Protein AF-A0A9X0CAB5-F1 (afdb_monomer_lite)

Sequ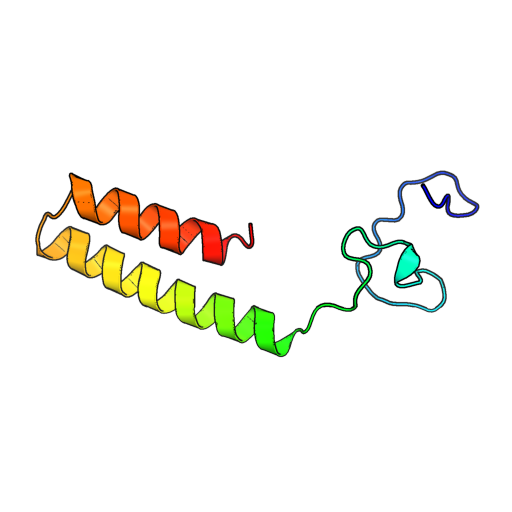ence (76 aa):
MLITRDGAPVVCTELTPECPIEGTIYGYAPNFAANIAFCAIFGMICLAQFIQMLKWRMWSFGIAVVLGALSEVIGK

Foldseek 3Di:
DDAQPPRDLPPPPDDDPSQHLCSDPVSDDDDPVVLVVQLVVLVVVLVVLVVVCVVVVVPPVSVVVNVVSVVSNVPD

Secondary structure (DSSP, 8-state):
----TTSS-----S-BTTB-GGGSSSSS---HHHHHHHHHHHHHHHHHHHHHHHHHT-HHHHHHHHHHHHHHHHT-

Structure (mmCIF, N/CA/C/O backbone):
data_AF-A0A9X0CAB5-F1
#
_entry.id   AF-A0A9X0CAB5-F1
#
loop_
_atom_site.group_PDB
_atom_site.id
_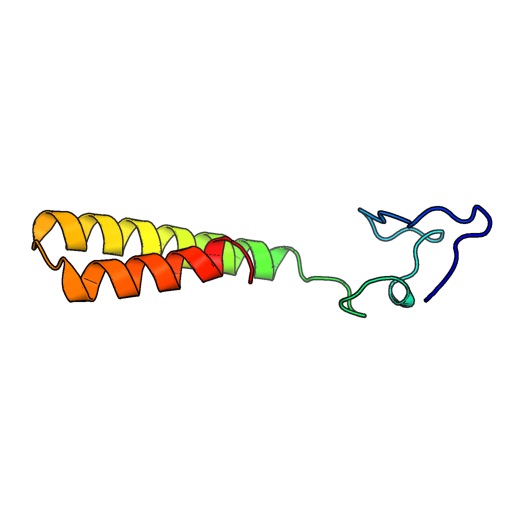atom_site.type_symbol
_atom_site.label_atom_id
_atom_site.label_alt_id
_atom_site.label_comp_id
_atom_site.label_asym_id
_atom_site.label_entity_id
_atom_site.label_seq_id
_atom_site.pdbx_PDB_ins_code
_atom_site.Cartn_x
_atom_site.Cartn_y
_atom_site.Cartn_z
_atom_site.occupancy
_atom_site.B_iso_or_equiv
_atom_site.auth_seq_id
_atom_site.auth_comp_id
_atom_site.auth_asym_id
_atom_site.auth_atom_id
_atom_site.pdbx_PDB_model_num
ATOM 1 N N . MET A 1 1 ? 22.135 13.415 -17.167 1.00 40.19 1 MET A N 1
ATOM 2 C CA . MET A 1 1 ? 21.420 14.320 -18.093 1.00 40.19 1 MET A CA 1
ATOM 3 C C . MET A 1 1 ? 21.693 13.825 -19.505 1.00 40.19 1 MET A C 1
ATOM 5 O O . MET A 1 1 ? 22.619 14.307 -20.142 1.00 40.19 1 MET A O 1
ATOM 9 N N . LEU A 1 2 ? 20.992 12.774 -19.940 1.00 49.00 2 LEU A N 1
ATOM 10 C CA . LEU A 1 2 ? 21.170 12.227 -21.285 1.00 49.00 2 LEU A CA 1
ATOM 11 C C . LEU A 1 2 ? 20.089 12.811 -22.190 1.00 49.00 2 LEU A C 1
ATOM 13 O O . LEU A 1 2 ? 18.895 12.616 -21.987 1.00 49.00 2 LEU A O 1
ATOM 17 N N . ILE A 1 3 ? 20.578 13.629 -23.112 1.00 49.72 3 ILE A N 1
ATOM 18 C CA . ILE A 1 3 ? 19.874 14.381 -24.138 1.00 49.72 3 ILE A CA 1
ATOM 19 C C . ILE A 1 3 ? 19.552 13.373 -25.255 1.00 49.72 3 ILE A C 1
ATOM 21 O O . ILE A 1 3 ? 20.470 12.815 -25.855 1.00 49.72 3 ILE A O 1
ATOM 25 N N . THR A 1 4 ? 18.274 13.114 -25.535 1.00 58.62 4 THR A N 1
ATOM 26 C CA . THR A 1 4 ? 17.871 12.612 -26.865 1.00 58.62 4 THR A CA 1
ATOM 27 C C . THR A 1 4 ? 18.339 13.612 -27.929 1.00 58.62 4 THR A C 1
ATOM 29 O O . THR A 1 4 ? 18.414 14.808 -27.641 1.00 58.62 4 THR A O 1
ATOM 32 N N . ARG A 1 5 ? 18.632 13.163 -29.159 1.00 55.91 5 ARG A N 1
ATOM 33 C CA . ARG A 1 5 ? 19.088 14.024 -30.273 1.00 55.91 5 ARG A CA 1
ATOM 34 C C . ARG A 1 5 ? 18.150 15.207 -30.589 1.00 55.91 5 ARG A C 1
ATOM 36 O O . ARG A 1 5 ? 18.587 16.108 -31.297 1.00 55.91 5 ARG A O 1
ATOM 43 N N . ASP A 1 6 ? 16.941 15.243 -30.022 1.00 58.44 6 ASP A N 1
ATOM 44 C CA . ASP A 1 6 ? 15.900 16.245 -30.292 1.00 58.44 6 ASP A CA 1
ATOM 45 C C . ASP A 1 6 ? 15.637 17.255 -29.153 1.00 58.44 6 ASP A C 1
ATOM 47 O O . ASP A 1 6 ? 14.722 18.068 -29.246 1.00 58.44 6 ASP A O 1
ATOM 51 N N . GLY A 1 7 ? 16.418 17.250 -28.065 1.00 53.94 7 GLY A N 1
ATOM 52 C CA . GLY A 1 7 ? 16.347 18.307 -27.037 1.00 53.94 7 GLY A CA 1
ATOM 53 C C . GLY A 1 7 ? 15.046 18.382 -26.213 1.00 53.94 7 GLY A C 1
ATOM 54 O O . GLY A 1 7 ? 14.902 19.294 -25.400 1.00 53.94 7 GLY A O 1
ATOM 55 N N . ALA A 1 8 ? 14.120 17.432 -26.370 1.00 52.41 8 ALA A N 1
ATOM 56 C CA . ALA A 1 8 ? 12.939 17.273 -25.519 1.00 52.41 8 ALA A CA 1
ATOM 57 C C . ALA A 1 8 ? 13.232 16.321 -24.337 1.00 52.41 8 ALA A C 1
ATOM 59 O O . ALA A 1 8 ? 14.013 15.381 -24.498 1.00 52.41 8 ALA A O 1
ATOM 60 N N . PRO A 1 9 ? 12.627 16.501 -23.145 1.00 54.88 9 PRO A N 1
ATOM 61 C CA . PRO A 1 9 ? 12.703 15.490 -22.094 1.00 54.88 9 PRO A CA 1
ATOM 62 C C . PRO A 1 9 ? 12.043 14.206 -22.608 1.00 54.88 9 PRO A C 1
ATOM 64 O O . PRO A 1 9 ? 10.845 14.199 -22.891 1.00 54.88 9 PRO A O 1
ATOM 67 N N . VAL A 1 10 ? 12.815 13.126 -22.762 1.00 56.97 10 VAL A N 1
ATOM 68 C CA . VAL A 1 10 ? 12.243 11.840 -23.176 1.00 56.97 10 VAL A CA 1
ATOM 69 C C . VAL A 1 10 ? 11.395 11.325 -22.026 1.00 56.97 10 VAL A C 1
ATOM 71 O O . VAL A 1 10 ? 11.914 10.863 -21.011 1.00 56.97 10 VAL A O 1
ATOM 74 N N . VAL A 1 11 ? 10.078 11.415 -22.170 1.00 61.50 11 VAL A N 1
ATOM 75 C CA . VAL A 1 11 ? 9.154 10.664 -21.323 1.00 61.50 11 VAL A CA 1
ATOM 76 C C . VAL A 1 11 ? 9.154 9.237 -21.869 1.00 61.50 11 VAL A C 1
ATOM 78 O O . VAL A 1 11 ? 8.271 8.845 -22.623 1.00 61.50 11 VAL A O 1
ATOM 81 N N . CYS A 1 12 ? 10.214 8.482 -21.567 1.00 59.47 12 CYS A N 1
ATOM 82 C CA . CYS A 1 12 ? 10.283 7.061 -21.890 1.00 59.47 12 CYS A CA 1
ATOM 83 C C . CYS A 1 12 ? 9.271 6.330 -20.997 1.00 59.47 12 CYS A C 1
ATOM 85 O O . CYS A 1 12 ? 9.493 6.187 -19.795 1.00 59.47 12 CYS A O 1
ATOM 87 N N . THR A 1 13 ? 8.153 5.885 -21.563 1.00 64.12 13 THR A N 1
ATOM 88 C CA . THR A 1 13 ? 7.169 5.045 -20.859 1.00 64.12 13 THR A CA 1
ATOM 89 C C . THR A 1 13 ? 7.520 3.561 -20.905 1.00 64.12 13 THR A C 1
ATOM 91 O O . THR A 1 13 ? 7.039 2.799 -20.071 1.00 64.12 13 THR A O 1
ATOM 94 N N . GLU A 1 14 ? 8.362 3.146 -21.854 1.00 62.44 14 GLU A N 1
ATOM 95 C CA . GLU A 1 14 ? 8.680 1.744 -22.132 1.00 62.44 14 GLU A CA 1
ATOM 96 C C . GLU A 1 14 ? 10.170 1.587 -22.474 1.00 62.44 14 GLU A C 1
ATOM 98 O O . GLU A 1 14 ? 10.790 2.497 -23.029 1.00 62.44 14 GLU A O 1
ATOM 103 N N . LEU A 1 15 ? 10.756 0.437 -22.124 1.00 65.31 15 LEU A N 1
ATOM 104 C CA . LEU A 1 15 ? 12.152 0.121 -22.436 1.00 65.31 15 LEU A CA 1
ATOM 105 C C . LEU A 1 15 ? 12.257 -0.307 -23.904 1.00 65.31 15 LEU A C 1
ATOM 107 O O . LEU A 1 15 ? 11.890 -1.427 -24.259 1.00 65.31 15 LEU A O 1
ATOM 111 N N . THR A 1 16 ? 12.774 0.578 -24.749 1.00 66.94 16 THR A N 1
ATOM 112 C CA . THR A 1 16 ? 13.046 0.320 -26.170 1.00 66.94 16 THR A CA 1
ATOM 113 C C . THR A 1 16 ? 14.538 0.505 -26.465 1.00 66.94 16 THR A C 1
ATOM 115 O O . THR A 1 16 ? 15.249 1.114 -25.662 1.00 66.94 16 THR A O 1
ATOM 118 N N . PRO A 1 17 ? 15.056 0.025 -27.613 1.00 65.44 17 PRO A N 1
ATOM 119 C CA . PRO A 1 17 ? 16.443 0.287 -28.020 1.00 65.44 17 PRO A CA 1
ATOM 120 C C . PRO A 1 17 ? 16.779 1.786 -28.104 1.00 65.44 17 PRO A C 1
ATOM 122 O O . PRO A 1 17 ? 17.940 2.172 -28.014 1.00 65.44 17 PRO A O 1
ATOM 125 N N . GLU A 1 18 ? 15.755 2.624 -28.267 1.00 63.88 18 GLU A N 1
ATOM 126 C CA . GLU A 1 18 ? 15.832 4.085 -28.339 1.00 63.88 18 GLU A CA 1
ATOM 127 C C . GLU A 1 18 ? 15.828 4.754 -26.945 1.00 63.88 18 GLU A C 1
ATOM 129 O O . GLU A 1 18 ? 16.268 5.894 -26.813 1.00 63.88 18 GLU A O 1
ATOM 134 N N . CYS A 1 19 ? 15.395 4.038 -25.897 1.00 65.94 19 CYS A N 1
ATOM 135 C CA . CYS A 1 19 ? 15.342 4.473 -24.494 1.00 65.94 19 CYS A CA 1
ATOM 136 C C . CYS A 1 19 ? 16.051 3.450 -23.578 1.00 65.94 19 CYS A C 1
ATOM 138 O O . CYS A 1 19 ? 15.391 2.615 -22.947 1.00 65.94 19 CYS A O 1
ATOM 140 N N . PRO A 1 20 ? 17.394 3.490 -23.475 1.00 64.62 20 PRO A N 1
ATOM 141 C CA . PRO A 1 20 ? 18.141 2.572 -22.622 1.00 64.62 20 PRO A CA 1
ATOM 142 C C . PRO A 1 20 ? 17.879 2.824 -21.129 1.00 64.62 20 PRO A C 1
ATOM 144 O O . PRO A 1 20 ? 17.565 3.933 -20.696 1.00 64.62 20 PRO A O 1
ATOM 147 N N . ILE A 1 21 ? 18.077 1.776 -20.325 1.00 62.50 21 ILE A N 1
ATOM 148 C CA . ILE A 1 21 ? 17.819 1.736 -18.872 1.00 62.50 21 ILE A CA 1
ATOM 149 C C . ILE A 1 21 ? 18.594 2.847 -18.129 1.00 62.50 21 ILE A C 1
ATOM 151 O O . ILE A 1 21 ? 18.112 3.390 -17.134 1.00 62.50 21 ILE A O 1
ATOM 155 N N . GLU A 1 22 ? 19.756 3.237 -18.662 1.00 61.78 22 GLU A N 1
ATOM 156 C CA . GLU A 1 22 ? 20.632 4.315 -18.173 1.00 61.78 22 GLU A CA 1
ATOM 157 C C . GLU A 1 22 ? 19.987 5.713 -18.221 1.00 61.78 22 GLU A C 1
ATOM 159 O O . GLU A 1 22 ? 20.438 6.628 -17.532 1.00 61.78 22 GLU A O 1
ATOM 164 N N . GLY A 1 23 ? 18.932 5.897 -19.023 1.00 61.12 23 GLY A N 1
ATOM 165 C CA . GLY A 1 23 ? 18.158 7.139 -19.097 1.00 61.12 23 GLY A CA 1
ATOM 166 C C . GLY A 1 23 ? 17.048 7.252 -18.047 1.00 61.12 23 GLY A C 1
ATOM 167 O O . GLY A 1 23 ? 16.455 8.320 -17.901 1.00 61.12 23 GLY A O 1
ATOM 168 N N . THR A 1 24 ? 16.755 6.176 -17.310 1.00 63.28 24 THR A N 1
ATOM 169 C CA . THR A 1 24 ? 15.700 6.159 -16.287 1.00 63.28 24 THR A CA 1
ATOM 170 C C . THR A 1 24 ? 16.232 6.641 -14.938 1.00 63.28 24 THR A C 1
ATOM 172 O O . THR A 1 24 ? 17.378 6.378 -14.583 1.00 63.28 24 THR A O 1
ATOM 175 N N . ILE A 1 25 ? 15.391 7.309 -14.139 1.00 68.81 25 ILE A N 1
ATOM 176 C CA . ILE A 1 25 ? 15.784 7.782 -12.796 1.00 68.81 25 ILE A CA 1
ATOM 177 C C . ILE A 1 25 ? 16.147 6.638 -11.838 1.00 68.81 25 ILE A C 1
ATOM 179 O O . ILE A 1 25 ? 16.854 6.857 -10.859 1.00 68.81 25 ILE A O 1
ATOM 183 N N . TYR A 1 26 ? 15.645 5.433 -12.113 1.00 66.69 26 TYR A N 1
ATOM 184 C CA . TYR A 1 26 ? 15.818 4.269 -11.254 1.00 66.69 26 TYR A CA 1
ATOM 185 C C . TYR A 1 26 ? 17.061 3.450 -11.619 1.00 66.69 26 TYR A C 1
ATOM 187 O O . TYR A 1 26 ? 17.606 2.777 -10.751 1.00 66.69 26 TYR A O 1
ATOM 195 N N . GLY A 1 27 ? 17.544 3.504 -12.866 1.00 68.31 27 GLY A N 1
ATOM 196 C CA . GLY A 1 27 ? 18.737 2.763 -13.300 1.00 68.31 27 GLY A CA 1
ATOM 197 C C . GLY A 1 27 ? 18.575 1.235 -13.313 1.00 68.31 27 GLY A C 1
ATOM 198 O O . GLY A 1 27 ? 19.548 0.518 -13.531 1.00 68.31 27 GLY A O 1
ATOM 199 N N . TYR A 1 28 ? 17.359 0.723 -13.099 1.00 69.50 28 TYR A N 1
ATOM 200 C CA . TYR A 1 28 ? 17.005 -0.692 -13.206 1.00 69.50 28 TYR A CA 1
ATOM 201 C C . TYR A 1 28 ? 15.621 -0.858 -13.841 1.00 69.50 28 TYR A C 1
ATOM 203 O O . TYR A 1 28 ? 14.772 0.031 -13.757 1.00 69.50 28 TYR A O 1
ATOM 211 N N . ALA A 1 29 ? 15.384 -2.014 -14.467 1.00 73.81 29 ALA A N 1
ATOM 212 C CA . ALA A 1 29 ? 14.066 -2.367 -14.979 1.00 73.81 29 ALA A CA 1
ATOM 213 C C . ALA A 1 29 ? 13.137 -2.726 -13.802 1.00 73.81 29 ALA A C 1
ATOM 215 O O . ALA A 1 29 ? 13.434 -3.677 -13.070 1.00 73.81 29 ALA A O 1
ATOM 216 N N . PRO A 1 30 ? 12.032 -1.990 -13.583 1.00 72.50 30 PRO A N 1
ATOM 217 C CA . PRO A 1 30 ? 11.130 -2.270 -12.475 1.00 72.50 30 PRO A CA 1
ATOM 218 C C . PRO A 1 30 ? 10.485 -3.652 -12.635 1.00 72.50 30 PRO A C 1
ATOM 220 O O . PRO A 1 30 ? 9.977 -4.002 -13.702 1.00 72.50 30 PRO A O 1
ATOM 223 N N . ASN A 1 31 ? 10.482 -4.446 -11.559 1.00 81.50 31 ASN A N 1
ATOM 224 C CA . ASN A 1 31 ? 9.810 -5.741 -11.556 1.00 81.50 31 ASN A CA 1
ATOM 225 C C . ASN A 1 31 ? 8.293 -5.532 -11.466 1.00 81.50 31 ASN A C 1
ATOM 227 O O . ASN A 1 31 ? 7.742 -5.264 -10.398 1.00 81.50 31 ASN A O 1
ATOM 231 N N . PHE A 1 32 ? 7.623 -5.689 -12.606 1.00 81.94 32 PHE A N 1
ATOM 232 C CA . PHE A 1 32 ? 6.184 -5.482 -12.731 1.00 81.94 32 PHE A CA 1
ATOM 233 C C . PHE A 1 32 ? 5.366 -6.360 -11.772 1.00 81.94 32 PHE A C 1
ATOM 235 O O . PHE A 1 32 ? 4.415 -5.884 -11.155 1.00 81.94 32 PHE A O 1
ATOM 242 N N . ALA A 1 33 ? 5.769 -7.621 -11.586 1.00 87.44 33 ALA A N 1
ATOM 243 C CA . ALA A 1 33 ? 5.069 -8.547 -10.702 1.00 87.44 33 ALA A CA 1
ATOM 244 C C . ALA A 1 33 ? 5.175 -8.124 -9.229 1.00 87.44 33 ALA A C 1
ATOM 246 O O . ALA A 1 33 ? 4.182 -8.169 -8.504 1.00 87.44 33 ALA A O 1
ATOM 247 N N . ALA A 1 34 ? 6.354 -7.667 -8.797 1.00 87.69 34 ALA A N 1
ATOM 248 C CA . ALA A 1 34 ? 6.558 -7.185 -7.433 1.00 87.69 34 ALA A CA 1
ATOM 249 C C . ALA A 1 34 ? 5.728 -5.923 -7.151 1.00 87.69 34 ALA A C 1
ATOM 251 O O . ALA A 1 34 ? 5.050 -5.851 -6.129 1.00 87.69 34 ALA A O 1
ATOM 252 N N . ASN A 1 35 ? 5.708 -4.971 -8.087 1.00 88.25 35 ASN A N 1
ATOM 253 C CA . ASN A 1 35 ? 4.932 -3.736 -7.946 1.00 88.25 35 ASN A CA 1
ATOM 254 C C . ASN A 1 35 ? 3.430 -4.018 -7.806 1.00 88.25 35 ASN A C 1
ATOM 256 O O . ASN A 1 35 ? 2.770 -3.451 -6.936 1.00 88.25 35 ASN A O 1
ATOM 260 N N . ILE A 1 36 ? 2.892 -4.935 -8.618 1.00 91.00 36 ILE A N 1
ATOM 261 C CA . ILE A 1 36 ? 1.489 -5.356 -8.508 1.00 91.00 36 ILE A CA 1
ATOM 262 C C . ILE A 1 36 ? 1.229 -6.040 -7.167 1.00 91.00 36 ILE A C 1
ATOM 264 O O . ILE A 1 36 ? 0.228 -5.737 -6.517 1.00 91.00 36 ILE A O 1
ATOM 268 N N . ALA A 1 37 ? 2.114 -6.946 -6.742 1.00 93.19 37 ALA A N 1
ATOM 269 C CA . ALA A 1 37 ? 1.954 -7.661 -5.481 1.00 93.19 37 ALA A CA 1
ATOM 270 C C . ALA A 1 37 ? 1.902 -6.690 -4.293 1.00 93.19 37 ALA A C 1
ATOM 272 O O . ALA A 1 37 ? 0.982 -6.771 -3.479 1.00 93.19 37 ALA A O 1
ATOM 273 N N . PHE A 1 38 ? 2.828 -5.732 -4.224 1.00 90.75 38 PHE A N 1
ATOM 274 C CA . PHE A 1 38 ? 2.839 -4.732 -3.158 1.00 90.75 38 PHE A CA 1
ATOM 275 C C . PHE A 1 38 ? 1.613 -3.820 -3.212 1.00 90.75 38 PHE A C 1
ATOM 277 O O . PHE A 1 38 ? 0.952 -3.646 -2.189 1.00 90.75 38 PHE A O 1
ATOM 284 N N . CYS A 1 39 ? 1.235 -3.322 -4.392 1.00 93.50 39 CYS A N 1
ATOM 285 C CA . CYS A 1 39 ? 0.041 -2.492 -4.551 1.00 93.50 39 CYS A CA 1
ATOM 286 C C . CYS A 1 39 ? -1.234 -3.221 -4.086 1.00 93.50 39 CYS A C 1
ATOM 288 O O . CYS A 1 39 ? -2.042 -2.660 -3.344 1.00 93.50 39 CYS A O 1
ATOM 290 N N . ALA A 1 40 ? -1.387 -4.501 -4.438 1.00 94.81 40 ALA A N 1
ATOM 291 C CA . ALA A 1 40 ? -2.524 -5.310 -4.010 1.00 94.81 40 ALA A CA 1
ATOM 292 C C . ALA A 1 40 ? -2.531 -5.550 -2.491 1.00 94.81 40 ALA A C 1
ATOM 294 O O . ALA A 1 40 ? -3.567 -5.386 -1.846 1.00 94.81 40 ALA A O 1
ATOM 295 N N . ILE A 1 41 ? -1.385 -5.915 -1.905 1.00 94.69 41 ILE A N 1
ATOM 296 C CA . ILE A 1 41 ? -1.268 -6.196 -0.467 1.00 94.69 41 ILE A CA 1
ATOM 297 C C . ILE A 1 41 ? -1.563 -4.935 0.351 1.00 94.69 41 ILE A C 1
ATOM 299 O O . ILE A 1 41 ? -2.436 -4.961 1.222 1.00 94.69 41 ILE A O 1
ATOM 303 N N . PHE A 1 42 ? -0.894 -3.819 0.052 1.00 93.81 42 PHE A N 1
ATOM 304 C CA . PHE A 1 42 ? -1.104 -2.564 0.773 1.00 93.81 42 PHE A CA 1
ATOM 305 C C . PHE A 1 42 ? -2.498 -1.984 0.529 1.00 93.81 42 PHE A C 1
ATOM 307 O O . PHE A 1 42 ? -3.115 -1.493 1.471 1.00 93.81 42 PHE A O 1
ATOM 314 N N . GLY A 1 43 ? -3.051 -2.125 -0.680 1.00 94.56 43 GLY A N 1
ATOM 315 C CA . GLY A 1 43 ? -4.425 -1.726 -0.984 1.00 94.56 43 GLY A CA 1
ATOM 316 C C . GLY A 1 43 ? -5.460 -2.486 -0.149 1.00 94.56 43 GLY A C 1
ATOM 317 O O . GLY A 1 43 ? -6.339 -1.873 0.461 1.00 94.56 43 GLY A O 1
ATOM 318 N N . MET A 1 44 ? -5.331 -3.813 -0.045 1.00 96.12 44 MET A N 1
ATOM 319 C CA . MET A 1 44 ? -6.225 -4.632 0.783 1.00 96.12 44 MET A CA 1
ATOM 320 C C . MET A 1 44 ? -6.108 -4.288 2.272 1.00 96.12 44 MET A C 1
ATOM 322 O O . MET A 1 44 ? -7.127 -4.135 2.951 1.00 96.12 44 MET A O 1
ATOM 326 N N . ILE A 1 45 ? -4.882 -4.124 2.780 1.00 95.12 45 ILE A N 1
ATOM 327 C CA . ILE A 1 45 ? -4.646 -3.749 4.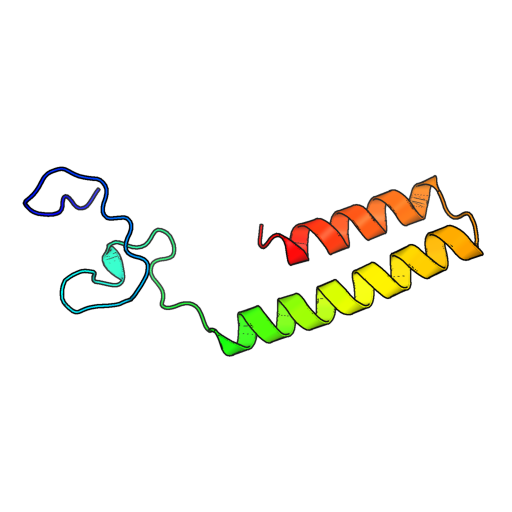180 1.00 95.12 45 ILE A CA 1
ATOM 328 C C . ILE A 1 45 ? -5.200 -2.346 4.460 1.00 95.12 45 ILE A C 1
ATOM 330 O O . ILE A 1 45 ? -5.864 -2.151 5.476 1.00 95.12 45 ILE A O 1
ATOM 334 N N . CYS A 1 46 ? -5.009 -1.386 3.552 1.00 95.06 46 CYS A N 1
ATOM 335 C CA . CYS A 1 46 ? -5.543 -0.030 3.676 1.00 95.06 46 CYS A CA 1
ATOM 336 C C . CYS A 1 46 ? -7.073 -0.041 3.816 1.00 95.06 46 CYS A C 1
ATOM 338 O O . CYS A 1 46 ? -7.615 0.585 4.729 1.00 95.06 46 CYS A O 1
ATOM 340 N N . LEU A 1 47 ? -7.776 -0.813 2.980 1.00 95.69 47 LEU A N 1
ATOM 341 C CA . LEU A 1 47 ? -9.232 -0.970 3.073 1.00 95.69 47 LEU A CA 1
ATOM 342 C C . LEU A 1 47 ? -9.660 -1.621 4.394 1.00 95.69 47 LEU A C 1
ATOM 344 O O . LEU A 1 47 ? -10.580 -1.135 5.056 1.00 95.69 47 LEU A O 1
ATOM 348 N N . ALA A 1 48 ? -8.977 -2.689 4.815 1.00 95.19 48 ALA A N 1
ATOM 349 C CA . ALA A 1 48 ? -9.273 -3.365 6.075 1.00 95.19 48 ALA A CA 1
ATOM 350 C C . ALA A 1 48 ? -9.071 -2.439 7.288 1.00 95.19 48 ALA A C 1
ATOM 352 O O . ALA A 1 48 ? -9.898 -2.421 8.203 1.00 95.19 48 ALA A O 1
ATOM 353 N N . GLN A 1 49 ? -8.001 -1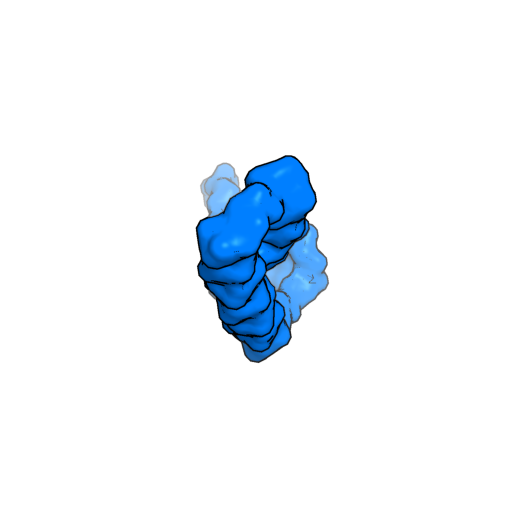.640 7.298 1.00 93.38 49 GLN A N 1
ATOM 354 C CA . GLN A 1 49 ? -7.726 -0.666 8.355 1.00 93.38 49 GLN A CA 1
ATOM 355 C C . GLN A 1 49 ? -8.731 0.487 8.338 1.00 93.38 49 GLN A C 1
ATOM 357 O O . GLN A 1 49 ? -9.180 0.912 9.400 1.00 93.38 49 GLN A O 1
ATOM 362 N N . PHE A 1 50 ? -9.153 0.945 7.159 1.00 94.38 50 PHE A N 1
ATOM 363 C CA . PHE A 1 50 ? -10.178 1.978 7.029 1.00 94.38 50 PHE A CA 1
ATOM 364 C C . PHE A 1 50 ? -11.528 1.519 7.602 1.00 94.38 50 PHE A C 1
ATOM 366 O O . PHE A 1 50 ? -12.154 2.237 8.383 1.00 94.38 50 PHE A O 1
ATOM 373 N N . ILE A 1 51 ? -11.947 0.283 7.310 1.00 94.50 51 ILE A N 1
ATOM 374 C CA . ILE A 1 51 ? -13.173 -0.302 7.876 1.00 94.50 51 ILE A CA 1
ATOM 375 C C . ILE A 1 51 ? -13.067 -0.429 9.403 1.00 94.50 51 ILE A C 1
ATOM 377 O O . ILE A 1 51 ? -14.000 -0.065 10.123 1.00 94.50 51 ILE A O 1
ATOM 381 N N . GLN A 1 52 ? -11.935 -0.919 9.917 1.00 93.06 52 GLN A N 1
ATOM 382 C CA . GLN A 1 52 ? -11.70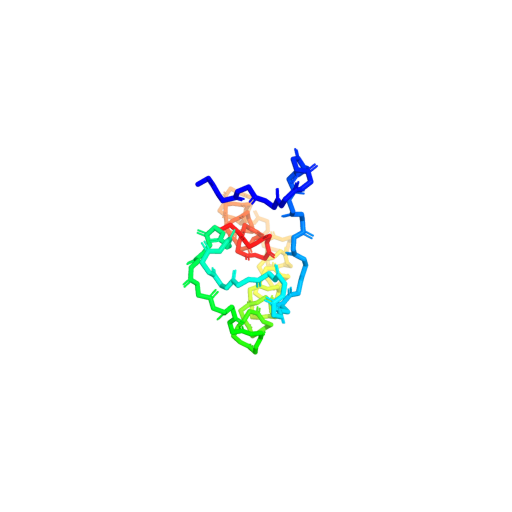5 -1.032 11.361 1.00 93.06 52 GLN A CA 1
ATOM 383 C C . GLN A 1 52 ? -11.690 0.337 12.052 1.00 93.06 52 GLN A C 1
ATOM 385 O O . GLN A 1 52 ? -12.275 0.485 13.128 1.00 93.06 52 GLN A O 1
ATOM 390 N N . MET A 1 53 ? -11.096 1.351 11.417 1.00 92.56 53 MET A N 1
ATOM 391 C CA . MET A 1 53 ? -11.090 2.731 11.901 1.00 92.56 53 MET A CA 1
ATOM 392 C C . MET A 1 53 ? -12.516 3.262 12.075 1.00 92.56 53 MET A C 1
ATOM 394 O O . MET A 1 53 ? -12.828 3.817 13.131 1.00 92.56 53 MET A O 1
ATOM 398 N N . LEU A 1 54 ? -13.392 3.041 11.086 1.00 92.19 54 LEU A N 1
ATOM 399 C CA . LEU A 1 54 ? -14.795 3.457 11.147 1.00 92.19 54 LEU A CA 1
ATOM 400 C C . LEU A 1 54 ? -15.585 2.675 12.205 1.00 92.19 54 LEU A C 1
ATOM 402 O O . LEU A 1 54 ? -16.311 3.273 12.999 1.00 92.19 54 LEU A O 1
ATOM 406 N N . LYS A 1 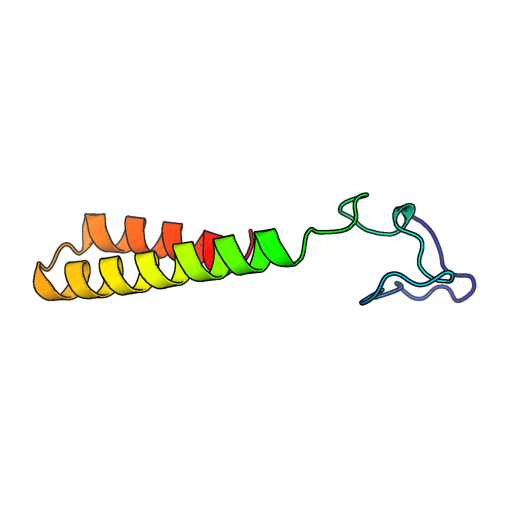55 ? -15.421 1.346 12.261 1.00 91.94 55 LYS A N 1
ATOM 407 C CA . LYS A 1 55 ? -16.171 0.482 13.188 1.00 91.94 55 LYS A CA 1
ATOM 408 C C . LYS A 1 55 ? -15.827 0.761 14.651 1.00 91.94 55 LYS A C 1
ATOM 410 O O . LYS A 1 55 ? -16.719 0.771 15.497 1.00 91.94 55 LYS A O 1
ATOM 415 N N . TRP A 1 56 ? -14.547 0.957 14.965 1.00 88.75 56 TRP A N 1
ATOM 416 C CA . TRP A 1 56 ? -14.063 1.110 16.344 1.00 88.75 56 TRP A CA 1
ATOM 417 C C . TRP A 1 56 ? -13.770 2.560 16.737 1.00 88.75 56 TRP A C 1
ATOM 419 O O . TRP A 1 56 ? -13.316 2.804 17.852 1.00 88.75 56 TRP A O 1
ATOM 429 N N . ARG A 1 57 ? -14.060 3.531 15.857 1.00 85.56 57 ARG A N 1
ATOM 430 C CA . ARG A 1 57 ? -13.845 4.972 16.095 1.00 85.56 57 ARG A CA 1
ATOM 431 C C . ARG A 1 57 ? -12.420 5.293 16.569 1.00 85.56 57 ARG A C 1
ATOM 433 O O . ARG A 1 57 ? -12.207 6.180 17.393 1.00 85.56 57 ARG A O 1
ATOM 440 N N . MET A 1 58 ? -11.431 4.586 16.026 1.00 82.12 58 MET A N 1
ATOM 441 C CA . MET A 1 58 ? -10.013 4.800 16.327 1.00 82.12 58 MET A CA 1
ATOM 442 C C . MET A 1 58 ? -9.468 5.987 15.518 1.00 82.12 58 MET A C 1
ATOM 444 O O . MET A 1 58 ? -8.599 5.808 14.678 1.00 82.12 58 MET A O 1
ATOM 448 N N . TRP A 1 59 ? -9.996 7.196 15.726 1.00 82.88 59 TRP A N 1
ATOM 449 C CA . TRP A 1 59 ? -9.708 8.360 14.875 1.00 82.88 59 TRP A CA 1
ATOM 450 C C . TRP A 1 59 ? -8.227 8.757 14.868 1.00 82.88 59 TRP A C 1
ATOM 452 O O . TRP A 1 59 ? -7.622 8.830 13.805 1.00 82.88 59 TRP A O 1
ATOM 462 N N . SER A 1 60 ? -7.608 8.953 16.034 1.00 86.44 60 SER A N 1
ATOM 463 C CA . SER A 1 60 ? -6.227 9.458 16.095 1.00 86.44 60 SER A CA 1
ATOM 464 C C . SER A 1 60 ? -5.195 8.443 15.596 1.00 86.44 60 SER A C 1
ATOM 466 O O . SER A 1 60 ? -4.268 8.799 14.877 1.00 86.44 60 SER A O 1
ATOM 468 N N . PHE A 1 61 ? -5.362 7.168 15.956 1.00 87.12 61 PHE A N 1
ATOM 469 C CA . PHE A 1 61 ? -4.443 6.102 15.548 1.00 87.12 61 PHE A CA 1
ATOM 470 C C . PHE A 1 61 ? -4.740 5.592 14.132 1.00 87.12 61 PHE A C 1
ATOM 472 O O . PHE A 1 61 ? -3.834 5.419 13.322 1.00 87.12 61 PHE A O 1
ATOM 479 N N . GLY A 1 62 ? -6.017 5.393 13.804 1.00 89.38 62 GLY A N 1
ATOM 480 C CA . GLY A 1 62 ? -6.448 4.852 12.520 1.00 89.38 62 GLY A CA 1
ATOM 481 C C . GLY A 1 62 ? -6.120 5.768 11.347 1.00 89.38 62 GLY A C 1
ATOM 482 O O . GLY A 1 62 ? -5.706 5.263 10.310 1.00 89.38 62 GLY A O 1
ATOM 483 N N . ILE A 1 63 ? -6.213 7.096 11.512 1.00 91.50 63 ILE A N 1
ATOM 484 C CA . ILE A 1 63 ? -5.860 8.041 10.441 1.00 91.50 63 ILE A CA 1
ATOM 485 C C . ILE A 1 63 ? -4.377 7.917 10.077 1.00 91.50 63 ILE A C 1
ATOM 487 O O . ILE A 1 63 ? -4.056 7.821 8.897 1.00 91.50 63 ILE A O 1
ATOM 491 N N . ALA A 1 64 ? -3.475 7.864 11.063 1.00 93.19 64 ALA A N 1
ATOM 492 C CA . ALA A 1 64 ? -2.042 7.713 10.804 1.00 93.19 64 ALA A CA 1
ATOM 493 C C . ALA A 1 64 ? -1.726 6.391 10.083 1.00 93.19 64 ALA A C 1
ATOM 495 O O . ALA A 1 64 ? -0.956 6.376 9.125 1.00 93.19 64 ALA A O 1
ATOM 496 N N . VAL A 1 65 ? -2.368 5.294 10.499 1.00 92.88 65 VAL A N 1
ATOM 497 C CA . VAL A 1 65 ? -2.181 3.975 9.876 1.00 92.88 65 VAL A CA 1
ATOM 498 C C . VAL A 1 65 ? -2.739 3.930 8.451 1.00 92.88 65 VAL A C 1
ATOM 500 O O . VAL A 1 65 ? -2.082 3.401 7.558 1.00 92.88 65 VAL A O 1
ATOM 503 N N . VAL A 1 66 ? -3.921 4.505 8.210 1.00 94.06 66 VAL A N 1
ATOM 504 C CA . VAL A 1 66 ? -4.514 4.585 6.866 1.00 94.06 66 VAL A CA 1
ATOM 505 C C . VAL A 1 66 ? -3.667 5.469 5.951 1.00 94.06 66 VAL A C 1
ATOM 507 O O . VAL A 1 66 ? -3.431 5.086 4.812 1.00 94.06 66 VAL A O 1
ATOM 510 N N . LEU A 1 67 ? -3.164 6.611 6.432 1.00 93.50 67 LEU A N 1
ATOM 511 C CA . LEU A 1 67 ? -2.290 7.486 5.643 1.00 93.50 67 LEU A CA 1
ATOM 512 C C . LEU A 1 67 ? -0.965 6.812 5.276 1.00 93.50 67 LEU A C 1
ATOM 514 O O . LEU A 1 67 ? -0.527 6.949 4.137 1.00 93.50 67 LEU A O 1
ATOM 518 N N . GLY A 1 68 ? -0.362 6.062 6.203 1.00 92.62 68 GLY A N 1
ATOM 519 C CA . GLY A 1 68 ? 0.839 5.275 5.917 1.00 92.62 68 GLY A CA 1
ATOM 520 C C . GLY A 1 68 ? 0.576 4.167 4.896 1.00 92.62 68 GLY A C 1
ATOM 521 O O . GLY A 1 68 ? 1.323 4.017 3.942 1.00 92.62 68 GLY A O 1
ATOM 522 N N . ALA A 1 69 ? -0.528 3.427 5.025 1.00 91.75 69 ALA A N 1
ATOM 523 C CA . ALA A 1 69 ? -0.880 2.413 4.028 1.00 91.75 69 ALA A CA 1
ATOM 524 C C . ALA A 1 69 ? -1.205 3.032 2.654 1.00 91.75 69 ALA A C 1
ATOM 526 O O . ALA A 1 69 ? -0.899 2.444 1.619 1.00 91.75 69 ALA A O 1
ATOM 527 N N . LEU A 1 70 ? -1.795 4.230 2.631 1.00 93.88 70 LEU A N 1
ATOM 528 C CA . LEU A 1 70 ? -2.116 4.953 1.404 1.00 93.88 70 LEU A CA 1
ATOM 529 C C . LEU A 1 70 ? -0.861 5.472 0.685 1.00 93.88 70 LEU A C 1
ATOM 531 O O . LEU A 1 70 ? -0.835 5.453 -0.544 1.00 93.88 70 LEU A O 1
ATOM 535 N N . SER A 1 71 ? 0.177 5.913 1.408 1.00 92.88 71 SER A N 1
ATOM 536 C CA . SER A 1 71 ? 1.425 6.367 0.776 1.00 92.88 71 SER A CA 1
ATOM 537 C C . SER A 1 71 ? 2.130 5.250 0.012 1.00 92.88 71 SER A C 1
ATOM 539 O O . SER A 1 71 ? 2.632 5.503 -1.082 1.00 92.88 71 SER A O 1
ATOM 541 N N . GLU A 1 72 ? 2.078 4.020 0.526 1.00 91.00 72 GLU A N 1
ATOM 542 C CA . GLU A 1 72 ? 2.637 2.845 -0.152 1.00 91.00 72 GLU A CA 1
ATOM 543 C C . GLU A 1 72 ? 1.875 2.522 -1.445 1.00 91.00 72 GLU A C 1
ATOM 545 O O . GLU A 1 72 ? 2.477 2.194 -2.464 1.00 91.00 72 GLU A O 1
ATOM 550 N N . VAL A 1 73 ? 0.544 2.671 -1.447 1.00 89.94 73 VAL A N 1
ATOM 551 C CA . VAL A 1 73 ? -0.279 2.464 -2.655 1.00 89.94 73 VAL A CA 1
ATOM 552 C C . VAL A 1 73 ? 0.010 3.522 -3.725 1.00 89.94 73 VAL A C 1
ATOM 554 O O . VAL A 1 73 ? -0.028 3.218 -4.915 1.00 89.94 73 VAL A O 1
ATOM 557 N N . ILE A 1 74 ? 0.325 4.758 -3.322 1.00 90.19 74 ILE A N 1
ATOM 558 C CA . ILE A 1 74 ? 0.715 5.841 -4.242 1.00 90.19 74 ILE A CA 1
ATOM 559 C C . ILE A 1 74 ? 2.096 5.571 -4.877 1.00 90.19 74 ILE A C 1
ATOM 561 O O . ILE A 1 74 ? 2.396 6.139 -5.928 1.00 90.19 74 ILE A O 1
ATOM 565 N N . GLY A 1 75 ? 2.915 4.689 -4.293 1.00 79.50 75 GLY A N 1
ATOM 566 C CA . GLY A 1 75 ? 4.229 4.321 -4.826 1.00 79.50 75 GLY A CA 1
ATOM 567 C C . GLY A 1 75 ? 5.307 5.372 -4.556 1.00 79.50 75 GLY A C 1
ATOM 568 O O . GLY A 1 75 ? 6.092 5.688 -5.452 1.00 79.50 75 GLY A O 1
ATOM 569 N N . LYS A 1 76 ? 5.298 5.962 -3.353 1.00 65.56 76 LYS A N 1
ATOM 570 C CA . LYS A 1 76 ? 6.405 6.784 -2.838 1.00 65.56 76 LYS A CA 1
ATOM 571 C C . LYS A 1 76 ? 7.508 5.916 -2.254 1.00 65.56 76 LYS A C 1
ATOM 573 O O . LYS A 1 76 ? 8.675 6.336 -2.411 1.00 65.56 76 LYS A O 1
#

pLDDT: mean 78.88, std 15.55, range [40.19, 96.12]

InterPro domains:
  IPR007568 RTA-like protein [PTHR31465] (16-75)

Radius of gyration: 18.78 Å; chains: 1; bounding box: 38×27×47 Å

Organism: NCBI:txid1882269